Protein AF-A0A969Q4W1-F1 (afdb_monomer_lite)

Secondary structure (DSSP, 8-state):
---SPPHHHHHHHHHHHHHHHHHS----SGGG-HHHHS-HHHHHHHHHHHHHHHHHTTTT-TTS-GGGTS----SS--

Sequence (78 aa):
MDFNDTPEEAAYRANAYAFLSNHLKLRANDRDNLQKRLSEVDYMKAAKHYQRAKADHGFAGITWPKDQGGQGLSQFIQ

Foldseek 3Di:
DDDDDDPQRVVVVVVVVVLCVVLHDDDPDPVPPCVVVDDPVVSVVSVVVVCVSCQCVQVVACCDDVVNSHVVDDPDRD

Structure (mmCIF, N/CA/C/O backbone):
data_AF-A0A969Q4W1-F1
#
_entry.id   AF-A0A969Q4W1-F1
#
loop_
_atom_site.group_PDB
_atom_site.id
_atom_site.type_symbol
_atom_site.label_atom_id
_atom_site.label_alt_id
_atom_site.label_comp_id
_atom_site.label_asym_id
_atom_site.label_entity_id
_atom_site.label_seq_id
_atom_site.pdbx_PDB_ins_code
_atom_site.Cartn_x
_atom_site.Cartn_y
_atom_site.Cartn_z
_atom_site.occupancy
_atom_site.B_iso_or_equiv
_atom_site.auth_seq_id
_atom_site.auth_comp_id
_atom_site.auth_asym_id
_atom_site.auth_atom_id
_atom_site.pdbx_PDB_model_num
ATOM 1 N N . MET A 1 1 ? -3.748 11.409 27.593 1.00 65.50 1 MET A N 1
ATOM 2 C CA . MET A 1 1 ? -3.693 11.299 26.123 1.00 65.50 1 MET A CA 1
ATOM 3 C C . MET A 1 1 ? -3.335 9.862 25.820 1.00 65.50 1 MET A C 1
ATOM 5 O O . MET A 1 1 ? -2.353 9.397 26.386 1.00 65.50 1 MET A O 1
ATOM 9 N N . ASP A 1 2 ? -4.177 9.164 25.066 1.00 84.81 2 ASP A N 1
ATOM 10 C CA . ASP A 1 2 ? -3.939 7.780 24.647 1.00 84.81 2 ASP A CA 1
ATOM 11 C C . ASP A 1 2 ? -3.417 7.787 23.205 1.00 84.81 2 ASP A C 1
ATOM 13 O O . ASP A 1 2 ? -3.884 8.582 22.391 1.00 84.81 2 ASP A O 1
ATOM 17 N N . PHE A 1 3 ? -2.409 6.963 22.935 1.00 87.44 3 PHE A N 1
ATOM 18 C CA . PHE A 1 3 ? -1.741 6.828 21.636 1.00 87.44 3 PHE A CA 1
ATOM 19 C C . PHE A 1 3 ? -1.847 5.406 21.082 1.00 87.44 3 PHE A C 1
ATOM 21 O O . PHE A 1 3 ? -1.265 5.114 20.038 1.00 87.44 3 PHE A O 1
ATOM 28 N N . ASN A 1 4 ? -2.519 4.512 21.807 1.00 91.62 4 ASN A N 1
ATOM 29 C CA . ASN A 1 4 ? -2.762 3.165 21.337 1.00 91.62 4 ASN A CA 1
ATOM 30 C C . ASN A 1 4 ? -3.912 3.180 20.338 1.00 91.62 4 ASN A C 1
ATOM 32 O O . ASN A 1 4 ? -4.877 3.925 20.497 1.00 91.62 4 ASN A O 1
ATOM 36 N N . ASP A 1 5 ? -3.803 2.323 19.335 1.00 91.62 5 ASP A N 1
ATOM 37 C CA . ASP A 1 5 ? -4.882 2.087 18.393 1.00 91.62 5 ASP A CA 1
ATOM 38 C C . ASP A 1 5 ? -6.081 1.451 19.099 1.00 91.62 5 ASP A C 1
ATOM 40 O O . ASP A 1 5 ? -5.924 0.585 19.972 1.00 91.62 5 ASP A O 1
ATOM 44 N N . THR A 1 6 ? -7.279 1.823 18.665 1.00 93.06 6 THR A N 1
ATOM 45 C CA . THR A 1 6 ? -8.488 1.056 18.971 1.00 93.06 6 THR A CA 1
ATOM 46 C C . THR A 1 6 ? -8.391 -0.359 18.374 1.00 93.06 6 THR A C 1
ATOM 48 O O . THR A 1 6 ? -7.555 -0.624 17.498 1.00 93.06 6 THR A O 1
ATOM 51 N N . PRO A 1 7 ? -9.230 -1.316 18.811 1.00 94.19 7 PRO A N 1
ATOM 52 C CA . PRO A 1 7 ? -9.295 -2.636 18.182 1.00 94.19 7 PRO A CA 1
ATOM 53 C C . PRO A 1 7 ? -9.508 -2.581 16.658 1.00 94.19 7 PRO A C 1
ATOM 55 O O . PRO A 1 7 ? -8.902 -3.359 15.918 1.00 94.19 7 PRO A O 1
ATOM 58 N N . GLU A 1 8 ? -10.324 -1.643 16.182 1.00 92.00 8 GLU A N 1
ATOM 59 C CA . GLU A 1 8 ? -10.660 -1.436 14.775 1.00 92.00 8 GLU A CA 1
ATOM 60 C C . GLU A 1 8 ? -9.461 -0.890 13.988 1.00 92.00 8 GLU A C 1
ATOM 62 O O . GLU A 1 8 ? -9.116 -1.410 12.920 1.00 92.00 8 GLU A O 1
ATOM 67 N N . GLU A 1 9 ? -8.764 0.104 14.542 1.00 93.62 9 GLU A N 1
ATOM 68 C CA . GLU A 1 9 ? -7.525 0.651 13.983 1.00 93.62 9 GLU A CA 1
ATOM 69 C C . GLU A 1 9 ? -6.416 -0.415 13.933 1.00 93.62 9 GLU A C 1
ATOM 71 O O . GLU A 1 9 ? -5.732 -0.579 12.913 1.00 93.62 9 GLU A O 1
ATOM 76 N N . ALA A 1 10 ? -6.278 -1.219 14.992 1.00 95.00 10 ALA A N 1
ATOM 77 C CA . ALA A 1 10 ? -5.323 -2.319 15.046 1.00 95.00 10 ALA A CA 1
ATOM 78 C C . ALA A 1 10 ? -5.625 -3.397 13.990 1.00 95.00 10 ALA A C 1
ATOM 80 O O . ALA A 1 10 ? -4.704 -3.861 13.307 1.00 95.00 10 ALA A O 1
ATOM 81 N N . ALA A 1 11 ? -6.899 -3.757 13.808 1.00 94.31 11 ALA A N 1
ATOM 82 C CA . ALA A 1 11 ? -7.333 -4.699 12.780 1.00 94.31 11 ALA A CA 1
ATOM 83 C C . ALA A 1 11 ? -7.064 -4.163 11.365 1.00 94.31 11 ALA A C 1
ATOM 85 O O . ALA A 1 11 ? -6.543 -4.888 10.510 1.00 94.31 11 ALA A O 1
ATOM 86 N N . TYR A 1 12 ? -7.352 -2.882 11.116 1.00 94.31 12 TYR A N 1
ATOM 87 C CA . TYR A 1 12 ? -7.061 -2.252 9.831 1.00 94.31 12 TYR A CA 1
ATOM 88 C C . TYR A 1 12 ? -5.559 -2.230 9.533 1.00 94.31 12 TYR A C 1
ATOM 90 O O . TYR A 1 12 ? -5.136 -2.587 8.431 1.00 94.31 12 TYR A O 1
ATOM 98 N N . ARG A 1 13 ? -4.727 -1.888 10.521 1.00 94.88 13 ARG A N 1
ATOM 99 C CA . ARG A 1 13 ? -3.269 -1.922 10.370 1.00 94.88 13 ARG A CA 1
ATOM 100 C C . ARG A 1 13 ? -2.753 -3.328 10.077 1.00 94.88 13 ARG A C 1
ATOM 102 O O . ARG A 1 13 ? -1.880 -3.473 9.223 1.00 94.88 13 ARG A O 1
ATOM 109 N N . ALA A 1 14 ? -3.294 -4.358 10.729 1.00 97.00 14 ALA A N 1
ATOM 110 C CA . ALA A 1 14 ? -2.938 -5.745 10.436 1.00 97.00 14 ALA A CA 1
ATOM 111 C C . ALA A 1 14 ? -3.295 -6.130 8.988 1.00 97.00 14 ALA A C 1
ATOM 113 O O . ALA A 1 14 ? -2.479 -6.737 8.294 1.00 97.00 14 ALA A O 1
ATOM 114 N N . ASN A 1 15 ? -4.466 -5.709 8.499 1.00 95.19 15 ASN A N 1
ATOM 115 C CA . ASN A 1 15 ? -4.873 -5.903 7.106 1.00 95.19 15 ASN A CA 1
ATOM 116 C C . ASN A 1 15 ? -3.928 -5.179 6.126 1.00 95.19 15 ASN A C 1
ATOM 118 O O . ASN A 1 15 ? -3.380 -5.798 5.213 1.00 95.19 15 ASN A O 1
ATOM 122 N N . ALA A 1 16 ? -3.659 -3.890 6.352 1.00 95.69 16 ALA A N 1
ATOM 123 C CA . ALA A 1 16 ? -2.735 -3.117 5.526 1.00 95.69 16 ALA A CA 1
ATOM 124 C C . ALA A 1 16 ? -1.328 -3.743 5.505 1.00 95.69 16 ALA A C 1
ATOM 126 O O . ALA A 1 16 ? -0.710 -3.858 4.445 1.00 95.69 16 ALA A O 1
ATOM 127 N N . TYR A 1 17 ? -0.839 -4.215 6.654 1.00 96.06 17 TYR A N 1
ATOM 128 C CA . TYR A 1 17 ? 0.444 -4.906 6.754 1.00 96.06 17 TYR A CA 1
ATOM 129 C C . TYR A 1 17 ? 0.466 -6.226 5.974 1.00 96.06 17 TYR A C 1
ATOM 131 O O . TYR A 1 17 ? 1.440 -6.502 5.268 1.00 96.06 17 TYR A O 1
ATOM 139 N N . ALA A 1 18 ? -0.601 -7.026 6.055 1.00 96.88 18 ALA A N 1
ATOM 140 C CA . ALA A 1 18 ? -0.728 -8.267 5.296 1.00 96.88 18 ALA A CA 1
ATOM 141 C C . ALA A 1 18 ? -0.738 -8.002 3.781 1.00 96.88 18 ALA A C 1
ATOM 143 O O . ALA A 1 18 ? -0.025 -8.672 3.032 1.00 96.88 18 ALA A O 1
ATOM 144 N N . PHE A 1 19 ? -1.473 -6.981 3.324 1.00 96.19 19 PHE A N 1
ATOM 145 C CA . PHE A 1 19 ? -1.456 -6.564 1.922 1.00 96.19 19 PHE A CA 1
ATOM 146 C C . PHE A 1 19 ? -0.043 -6.186 1.462 1.00 96.19 19 PHE A C 1
ATOM 148 O O . PHE A 1 19 ? 0.429 -6.713 0.454 1.00 96.19 19 PHE A O 1
ATOM 155 N N . LEU A 1 20 ? 0.650 -5.317 2.207 1.00 95.75 20 LEU A N 1
ATOM 156 C CA . LEU A 1 20 ? 2.002 -4.877 1.854 1.00 95.75 20 LEU A CA 1
ATOM 157 C C . LEU A 1 20 ? 2.989 -6.048 1.831 1.00 95.75 20 LEU A C 1
ATOM 159 O O . LEU A 1 20 ? 3.744 -6.176 0.873 1.00 95.75 20 LEU A O 1
ATOM 163 N N . SER A 1 21 ? 2.946 -6.926 2.834 1.00 95.62 21 SER A N 1
ATOM 164 C CA . SER A 1 21 ? 3.834 -8.094 2.934 1.00 95.62 21 SER A CA 1
ATOM 165 C C . SER A 1 21 ? 3.649 -9.084 1.779 1.00 95.62 21 SER A C 1
ATOM 167 O O . SER A 1 21 ? 4.614 -9.712 1.351 1.00 95.62 21 SER A O 1
ATOM 169 N N . ASN A 1 22 ? 2.430 -9.199 1.245 1.00 95.94 22 ASN A N 1
ATOM 170 C CA . ASN A 1 22 ? 2.133 -10.090 0.122 1.00 95.94 22 ASN A CA 1
ATOM 171 C C . ASN A 1 22 ? 2.523 -9.503 -1.243 1.00 95.94 22 ASN A C 1
ATOM 173 O O . ASN A 1 22 ? 2.784 -10.258 -2.177 1.00 95.94 22 ASN A O 1
ATOM 177 N N . HIS A 1 23 ? 2.561 -8.174 -1.379 1.00 94.12 23 HIS A N 1
ATOM 178 C CA . HIS A 1 23 ? 2.760 -7.510 -2.675 1.00 94.12 23 HIS A CA 1
ATOM 179 C C . HIS A 1 23 ? 4.124 -6.841 -2.827 1.00 94.12 23 HIS A C 1
ATOM 181 O O . HIS A 1 23 ? 4.540 -6.537 -3.946 1.00 94.12 23 HIS A O 1
ATOM 187 N N . LEU A 1 24 ? 4.823 -6.582 -1.723 1.00 91.75 24 LEU A N 1
ATOM 188 C CA . LEU A 1 24 ? 6.066 -5.828 -1.704 1.00 91.75 24 LEU A CA 1
ATOM 189 C C . LEU A 1 24 ? 7.136 -6.545 -0.892 1.00 91.75 24 LEU A C 1
ATOM 191 O O . LEU A 1 24 ? 6.874 -7.249 0.078 1.00 91.75 24 LEU A O 1
ATOM 195 N N . LYS A 1 25 ? 8.387 -6.281 -1.263 1.00 89.62 25 LYS A N 1
ATOM 196 C CA . LYS A 1 25 ? 9.533 -6.605 -0.417 1.00 89.62 25 LYS A CA 1
ATOM 197 C C . LYS A 1 25 ? 9.785 -5.446 0.534 1.00 89.62 25 LYS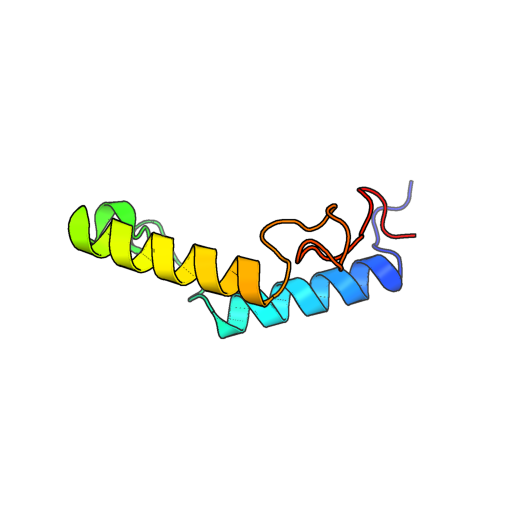 A C 1
ATOM 199 O O . LYS A 1 25 ? 9.814 -4.292 0.104 1.00 89.62 25 LYS A O 1
ATOM 204 N N . LEU A 1 26 ? 9.987 -5.763 1.812 1.00 90.69 26 LEU A N 1
ATOM 205 C CA . LEU A 1 26 ? 10.352 -4.771 2.814 1.00 90.69 26 LEU A CA 1
ATOM 206 C C . LEU A 1 26 ? 11.655 -4.078 2.401 1.00 90.69 26 LEU A C 1
ATOM 208 O O . LEU A 1 26 ? 12.636 -4.733 2.050 1.00 90.69 26 LEU A O 1
ATOM 212 N N . ARG A 1 27 ? 11.652 -2.745 2.450 1.00 90.25 27 ARG A N 1
ATOM 213 C CA . ARG A 1 27 ? 12.832 -1.938 2.143 1.00 90.25 27 ARG A CA 1
ATOM 214 C C . ARG A 1 27 ? 13.837 -2.074 3.285 1.00 90.25 27 ARG A C 1
ATOM 216 O O . ARG A 1 27 ? 13.555 -1.609 4.386 1.00 90.25 27 ARG A O 1
ATOM 223 N N . ALA A 1 28 ? 14.995 -2.673 3.028 1.00 90.94 28 ALA A N 1
ATOM 224 C CA . ALA A 1 28 ? 16.038 -2.851 4.037 1.00 90.94 28 ALA A CA 1
ATOM 225 C C . ALA A 1 28 ? 17.030 -1.682 4.046 1.00 90.94 28 ALA A C 1
ATOM 227 O O . ALA A 1 28 ? 17.559 -1.319 5.093 1.00 90.94 28 ALA A O 1
ATOM 228 N N . ASN A 1 29 ? 17.305 -1.090 2.882 1.00 92.12 29 ASN A N 1
ATOM 229 C CA . ASN A 1 29 ? 18.211 0.050 2.753 1.00 92.12 29 ASN A CA 1
ATOM 230 C C . ASN A 1 29 ? 17.940 0.852 1.468 1.00 92.12 29 ASN A C 1
ATOM 232 O O . ASN A 1 29 ? 17.090 0.501 0.650 1.00 92.12 29 ASN A O 1
ATOM 236 N N . ASP A 1 30 ? 18.691 1.934 1.266 1.00 86.88 30 ASP A N 1
ATOM 237 C CA . ASP A 1 30 ? 18.529 2.820 0.109 1.00 86.88 30 ASP A CA 1
ATOM 238 C C . ASP A 1 30 ? 18.798 2.159 -1.246 1.00 86.88 30 ASP A C 1
ATOM 240 O O . ASP A 1 30 ? 18.298 2.640 -2.268 1.00 86.88 30 ASP A O 1
ATOM 244 N N . ARG A 1 31 ? 1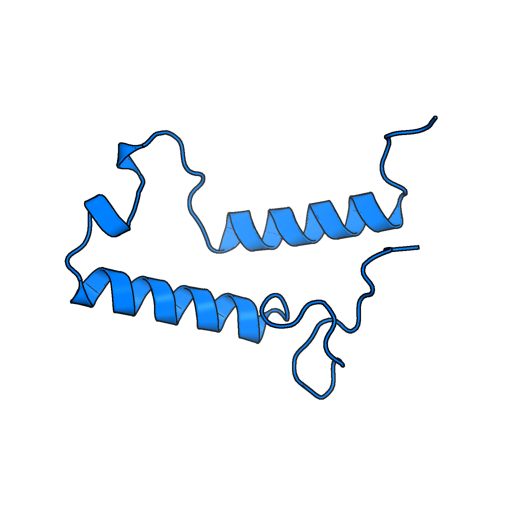9.551 1.051 -1.282 1.00 85.81 31 ARG A N 1
ATOM 245 C CA . ARG A 1 31 ? 19.773 0.302 -2.523 1.00 85.81 31 ARG A CA 1
ATOM 246 C C . ARG A 1 31 ? 18.501 -0.387 -2.991 1.00 85.81 31 ARG A C 1
ATOM 248 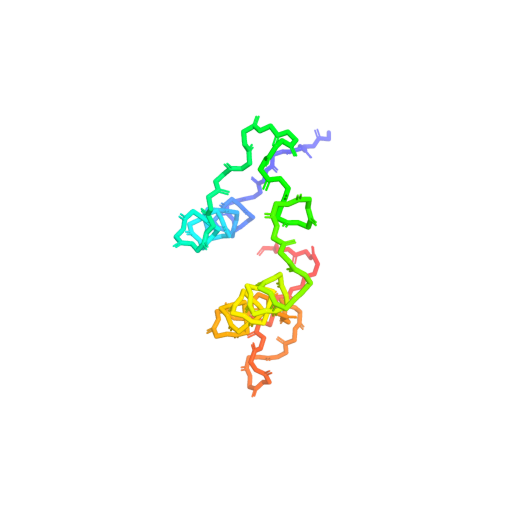O O . ARG A 1 31 ? 18.421 -0.700 -4.165 1.00 85.81 31 ARG A O 1
ATOM 255 N N . ASP A 1 32 ? 17.491 -0.574 -2.148 1.00 89.19 32 ASP A N 1
ATOM 256 C CA . ASP A 1 32 ? 16.206 -1.157 -2.554 1.00 89.19 32 ASP A CA 1
ATOM 257 C C . ASP A 1 32 ? 15.288 -0.154 -3.272 1.00 89.19 32 ASP A C 1
ATOM 259 O O . ASP A 1 32 ? 14.184 -0.505 -3.688 1.00 89.19 32 ASP A O 1
ATOM 263 N N . ASN A 1 33 ? 15.727 1.096 -3.458 1.00 90.12 33 ASN A N 1
ATOM 264 C CA . ASN A 1 33 ? 14.971 2.079 -4.223 1.00 90.12 33 ASN A CA 1
ATOM 265 C C . ASN A 1 33 ? 14.869 1.660 -5.704 1.00 90.12 33 ASN A C 1
ATOM 267 O O . ASN A 1 33 ? 15.838 1.747 -6.461 1.00 90.12 33 ASN A O 1
ATOM 271 N N . LEU A 1 34 ? 13.666 1.249 -6.120 1.00 90.25 34 LEU A N 1
ATOM 272 C CA . LEU A 1 34 ? 13.374 0.805 -7.485 1.00 90.25 34 LEU A CA 1
ATOM 273 C C . LEU A 1 34 ? 13.710 1.852 -8.549 1.00 90.25 34 LEU A C 1
ATOM 275 O O . LEU A 1 34 ? 14.206 1.483 -9.608 1.00 90.25 34 LEU A O 1
ATOM 279 N N . GLN A 1 35 ? 13.513 3.140 -8.262 1.00 90.62 35 GLN A N 1
ATOM 280 C CA . GLN A 1 35 ? 13.815 4.218 -9.205 1.00 90.62 35 GLN A CA 1
ATOM 281 C C . GLN A 1 35 ? 15.321 4.332 -9.490 1.00 90.62 35 GLN A C 1
ATOM 283 O O . GLN A 1 35 ? 15.709 4.751 -10.573 1.00 90.62 35 GLN A O 1
ATOM 288 N N . LYS A 1 36 ? 16.179 3.936 -8.538 1.00 91.50 36 LYS A N 1
ATOM 289 C CA . LYS A 1 36 ? 17.641 3.901 -8.722 1.00 91.50 36 LYS A CA 1
ATOM 290 C C . LYS A 1 36 ? 18.135 2.602 -9.373 1.00 91.50 36 LYS A C 1
ATOM 292 O O . LYS A 1 36 ? 19.263 2.564 -9.851 1.00 91.50 36 LYS A O 1
ATOM 297 N N . ARG A 1 37 ? 17.337 1.528 -9.335 1.00 91.81 37 ARG A N 1
ATOM 298 C CA . ARG A 1 37 ? 17.730 0.173 -9.769 1.00 91.81 37 ARG A CA 1
ATOM 299 C C . ARG A 1 37 ? 17.227 -0.224 -11.145 1.00 91.81 37 ARG A C 1
ATOM 301 O O . ARG A 1 37 ? 17.821 -1.104 -11.760 1.00 91.81 37 ARG A O 1
ATOM 308 N N . LEU A 1 38 ? 16.103 0.334 -11.570 1.00 94.19 38 LEU A N 1
ATOM 309 C CA . LEU A 1 38 ? 15.436 -0.043 -12.806 1.00 94.19 38 LEU A CA 1
ATOM 310 C C . LEU A 1 38 ? 15.646 1.021 -13.877 1.00 94.19 38 LEU A C 1
ATOM 312 O O . LEU A 1 38 ? 15.816 2.202 -13.577 1.00 94.19 38 LEU A O 1
ATOM 316 N N . SER A 1 39 ? 15.579 0.590 -15.136 1.00 96.94 39 SER A N 1
ATOM 317 C CA . SER A 1 39 ? 15.358 1.511 -16.247 1.00 96.94 39 SER A CA 1
ATOM 318 C C . SER A 1 39 ? 14.021 2.238 -16.059 1.00 96.94 39 SER A C 1
ATOM 320 O O . SER A 1 39 ? 13.125 1.738 -15.374 1.00 96.94 39 SER A O 1
ATOM 322 N N . GLU A 1 40 ? 13.843 3.390 -16.705 1.00 96.25 40 GLU A N 1
ATOM 323 C CA . GLU A 1 40 ? 12.568 4.117 -16.665 1.00 96.25 40 GLU A CA 1
ATOM 324 C C . GLU A 1 40 ? 11.392 3.232 -17.117 1.00 96.25 40 GLU A C 1
ATOM 326 O O . GLU A 1 40 ? 10.343 3.193 -16.472 1.00 96.25 40 GLU A O 1
ATOM 331 N N . VAL A 1 41 ? 11.589 2.447 -18.181 1.00 97.50 41 VAL A N 1
ATOM 332 C CA . VAL A 1 41 ? 10.564 1.547 -18.726 1.00 97.50 41 VAL A CA 1
ATOM 333 C C . VAL A 1 41 ? 10.182 0.459 -17.721 1.00 97.50 41 VAL A C 1
ATOM 335 O O . VAL A 1 41 ? 8.994 0.198 -17.518 1.00 97.50 41 VAL A O 1
ATOM 338 N N . ASP A 1 42 ? 11.158 -0.174 -17.070 1.00 97.00 42 ASP A N 1
ATOM 339 C CA . ASP A 1 42 ? 10.885 -1.249 -16.110 1.00 97.00 42 ASP A CA 1
ATOM 340 C C . ASP A 1 42 ? 10.329 -0.712 -14.791 1.00 97.00 42 ASP A C 1
ATOM 342 O O . ASP A 1 42 ? 9.437 -1.327 -14.203 1.00 97.00 42 ASP A O 1
ATOM 346 N N . TYR A 1 43 ? 10.767 0.476 -14.370 1.00 96.31 43 TYR A N 1
ATOM 347 C CA . TYR A 1 43 ? 10.162 1.197 -13.257 1.00 96.31 43 TYR A CA 1
ATOM 348 C C . TYR A 1 43 ? 8.682 1.485 -13.527 1.00 96.31 43 TYR A C 1
ATOM 350 O O . TYR A 1 43 ? 7.833 1.178 -12.690 1.00 96.31 43 TYR A O 1
ATOM 358 N N . MET A 1 44 ? 8.342 1.990 -14.717 1.00 97.38 44 MET A N 1
ATOM 359 C CA . MET A 1 44 ? 6.952 2.263 -15.091 1.00 97.38 44 MET A CA 1
ATOM 360 C C . MET A 1 44 ? 6.099 0.991 -15.149 1.00 97.38 44 MET A C 1
ATOM 362 O O . MET A 1 44 ? 4.936 1.021 -14.737 1.00 97.38 44 MET A O 1
ATOM 366 N N . LYS A 1 45 ? 6.650 -0.141 -15.607 1.00 97.12 45 LYS A N 1
ATOM 367 C CA . LYS A 1 45 ? 5.960 -1.442 -15.549 1.00 97.12 45 LYS A CA 1
ATOM 368 C C . LYS A 1 45 ? 5.690 -1.868 -14.103 1.00 97.12 45 LYS A C 1
ATOM 370 O O . LYS A 1 45 ? 4.550 -2.204 -13.780 1.00 97.12 45 LYS A O 1
ATOM 375 N N . ALA A 1 46 ? 6.698 -1.804 -13.230 1.00 94.94 46 ALA A N 1
ATOM 376 C CA . ALA A 1 46 ? 6.559 -2.153 -11.816 1.00 94.94 46 ALA A CA 1
ATOM 377 C C . ALA A 1 46 ? 5.552 -1.237 -11.095 1.00 94.94 46 ALA A C 1
ATOM 379 O O . ALA A 1 46 ? 4.689 -1.715 -10.359 1.00 94.94 46 ALA A O 1
ATOM 380 N N . ALA A 1 47 ? 5.598 0.070 -11.366 1.00 95.25 47 ALA A N 1
ATOM 381 C CA . ALA A 1 47 ? 4.667 1.043 -10.808 1.00 95.25 47 ALA A CA 1
ATOM 382 C C . ALA A 1 47 ? 3.220 0.763 -11.241 1.00 95.25 47 ALA A C 1
ATOM 384 O O . ALA A 1 47 ? 2.325 0.749 -10.398 1.00 95.25 47 ALA A O 1
ATOM 385 N N . LYS A 1 48 ? 2.979 0.483 -12.530 1.00 96.44 48 LYS A N 1
ATOM 386 C CA . LYS A 1 48 ? 1.643 0.117 -13.034 1.00 96.44 48 LYS A CA 1
ATOM 387 C C . LYS A 1 48 ? 1.124 -1.170 -12.399 1.00 96.44 48 LYS A C 1
ATOM 389 O O . LYS A 1 48 ? -0.035 -1.212 -11.995 1.00 96.44 48 LYS A O 1
ATOM 394 N N . HIS A 1 49 ? 1.976 -2.186 -12.271 1.00 95.81 49 HIS A N 1
ATOM 395 C CA . HIS A 1 49 ? 1.615 -3.436 -11.604 1.00 95.81 49 HIS A CA 1
ATOM 396 C C . HIS A 1 49 ? 1.192 -3.192 -10.147 1.00 95.81 49 HIS A C 1
ATOM 398 O O . HIS A 1 49 ? 0.134 -3.651 -9.725 1.00 95.81 49 HIS A O 1
ATOM 404 N N . TYR A 1 50 ? 1.953 -2.385 -9.403 1.00 95.31 50 TYR A N 1
ATOM 405 C CA . TYR A 1 50 ? 1.612 -2.062 -8.019 1.00 95.31 50 TYR A CA 1
ATOM 406 C C . TYR A 1 50 ? 0.346 -1.199 -7.888 1.00 95.31 50 TYR A C 1
ATOM 408 O O . TYR A 1 50 ? -0.475 -1.432 -7.004 1.00 95.31 50 TYR A O 1
ATOM 416 N N . GLN A 1 51 ? 0.143 -0.220 -8.775 1.00 95.31 51 GLN A N 1
ATOM 417 C CA . GLN A 1 51 ? -1.099 0.564 -8.796 1.00 95.31 51 GLN A CA 1
ATOM 418 C C . GLN A 1 51 ? -2.317 -0.323 -9.062 1.00 95.31 51 GLN A C 1
ATOM 420 O O . GLN A 1 51 ? -3.347 -0.138 -8.417 1.00 95.31 51 GLN A O 1
ATOM 425 N N . ARG A 1 52 ? -2.181 -1.320 -9.946 1.00 95.06 52 ARG A N 1
ATOM 426 C CA . ARG A 1 52 ? -3.236 -2.300 -10.196 1.00 95.06 52 ARG A CA 1
ATOM 427 C C . ARG A 1 52 ? -3.545 -3.131 -8.950 1.00 95.06 52 ARG A C 1
ATOM 429 O O . ARG A 1 52 ? -4.703 -3.181 -8.561 1.00 95.06 52 ARG A O 1
ATOM 436 N N . ALA A 1 53 ? -2.525 -3.664 -8.274 1.00 95.12 53 ALA A N 1
ATOM 437 C CA . ALA A 1 53 ? -2.714 -4.398 -7.020 1.00 95.12 53 ALA A CA 1
ATOM 438 C C . ALA A 1 53 ? -3.434 -3.549 -5.957 1.00 95.12 53 ALA A C 1
ATOM 440 O O . ALA A 1 53 ? -4.383 -4.000 -5.327 1.00 95.12 53 ALA A O 1
ATOM 441 N N . LYS A 1 54 ? -3.057 -2.277 -5.784 1.00 94.75 54 LYS A N 1
ATOM 442 C CA . LYS A 1 54 ? -3.785 -1.393 -4.861 1.00 94.75 54 LYS A CA 1
ATOM 443 C C . LYS A 1 54 ? -5.248 -1.202 -5.256 1.00 94.75 54 LYS A C 1
ATOM 445 O O . LYS A 1 54 ? -6.093 -1.180 -4.370 1.00 94.75 54 LYS A O 1
ATOM 450 N N . ALA A 1 55 ? -5.544 -1.030 -6.543 1.00 93.38 55 ALA A N 1
ATOM 451 C CA . ALA A 1 55 ? -6.915 -0.859 -7.018 1.00 93.38 55 ALA A CA 1
ATOM 452 C C . ALA A 1 55 ? -7.754 -2.124 -6.790 1.00 93.38 55 ALA A C 1
ATOM 454 O O . ALA A 1 55 ? -8.837 -2.032 -6.223 1.00 93.38 55 ALA A O 1
ATOM 455 N N . ASP A 1 56 ? -7.217 -3.299 -7.128 1.00 92.50 56 ASP A N 1
ATOM 456 C CA . ASP A 1 56 ? -7.904 -4.586 -6.953 1.00 92.50 56 ASP A CA 1
ATOM 457 C C . ASP A 1 56 ? -8.206 -4.895 -5.468 1.00 92.50 56 ASP A C 1
ATOM 459 O O . ASP A 1 56 ? -9.156 -5.609 -5.159 1.00 92.50 56 ASP A O 1
ATOM 463 N N . HIS A 1 57 ? -7.432 -4.319 -4.541 1.00 93.00 57 HIS A N 1
ATOM 464 C CA . HIS A 1 57 ? -7.601 -4.466 -3.091 1.00 93.00 57 HIS A CA 1
ATOM 465 C C . HIS A 1 57 ? -8.194 -3.215 -2.395 1.00 93.00 57 HIS A C 1
ATOM 467 O O . HIS A 1 57 ? -8.196 -3.119 -1.164 1.00 93.00 57 HIS A O 1
ATOM 473 N N . GLY A 1 58 ? -8.676 -2.224 -3.154 1.00 93.06 58 GLY A N 1
ATOM 474 C CA . GLY A 1 58 ? -9.313 -1.004 -2.632 1.00 93.06 58 GLY A CA 1
ATOM 475 C C . GLY A 1 58 ? -8.374 0.030 -1.987 1.00 93.06 58 GLY A C 1
ATOM 476 O O . GLY A 1 58 ? -8.813 1.104 -1.582 1.00 93.06 58 GLY A O 1
ATOM 477 N N . PHE A 1 59 ? -7.065 -0.229 -1.934 1.00 93.81 59 PHE A N 1
ATOM 478 C CA . PHE A 1 59 ? -6.060 0.697 -1.394 1.00 93.81 59 PHE A CA 1
ATOM 479 C C . PHE A 1 59 ? -5.783 1.909 -2.297 1.00 93.81 59 PHE A C 1
ATOM 481 O O . PHE A 1 59 ? -5.109 2.848 -1.873 1.00 93.81 59 PHE A O 1
ATOM 488 N N . ALA A 1 60 ? -6.267 1.912 -3.543 1.00 92.31 60 ALA A N 1
ATOM 489 C CA . ALA A 1 60 ? -6.196 3.090 -4.412 1.00 92.31 60 ALA A CA 1
ATOM 490 C C . ALA A 1 60 ? -7.187 4.196 -3.994 1.00 92.31 60 ALA A C 1
ATOM 492 O O . ALA A 1 60 ? -6.922 5.369 -4.247 1.00 92.31 60 ALA A O 1
ATOM 493 N N . GLY A 1 61 ? -8.286 3.825 -3.329 1.00 91.75 61 GLY A N 1
ATOM 494 C CA . GLY A 1 61 ? 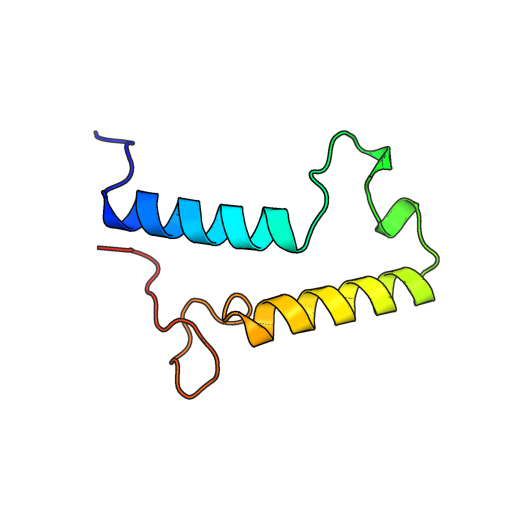-9.368 4.721 -2.925 1.00 91.75 61 GLY A CA 1
ATOM 495 C C . GLY A 1 61 ? -9.911 4.346 -1.550 1.00 91.75 61 GLY A C 1
ATOM 496 O O . GLY A 1 61 ? -11.075 3.982 -1.427 1.00 91.75 61 GLY A O 1
ATOM 497 N N . ILE A 1 62 ? -9.076 4.420 -0.508 1.00 93.69 62 ILE A N 1
ATOM 498 C CA . ILE A 1 62 ? -9.451 4.016 0.863 1.00 93.69 62 ILE A CA 1
ATOM 499 C C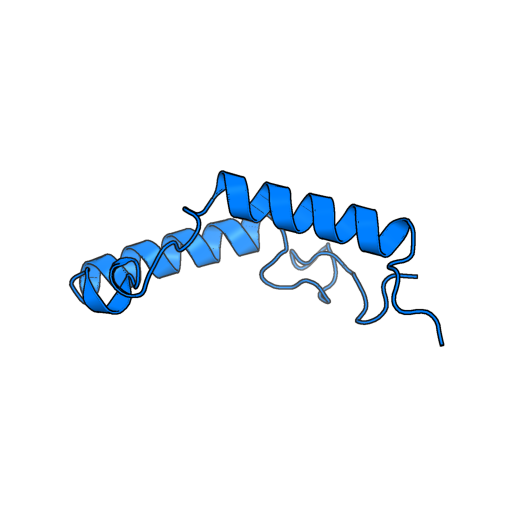 . ILE A 1 62 ? -10.761 4.692 1.305 1.00 93.69 62 ILE A C 1
ATOM 501 O O . ILE A 1 62 ? -11.646 4.037 1.851 1.00 93.69 62 ILE A O 1
ATOM 505 N N . THR A 1 63 ? -10.919 5.980 0.989 1.00 93.44 63 THR A N 1
ATOM 506 C CA . THR A 1 63 ? -12.107 6.768 1.348 1.00 93.44 63 THR A CA 1
ATOM 507 C C . THR A 1 63 ? -13.223 6.762 0.312 1.00 93.44 63 THR A C 1
ATOM 509 O O . THR A 1 63 ? -14.266 7.379 0.520 1.00 93.44 63 THR A O 1
ATOM 512 N N . TRP A 1 64 ? -13.019 6.099 -0.824 1.00 93.06 64 TRP A N 1
ATOM 513 C CA . TRP A 1 64 ? -14.017 6.066 -1.883 1.00 93.06 64 TRP A CA 1
ATOM 514 C C . TRP A 1 64 ? -15.077 5.006 -1.598 1.00 93.06 64 TRP A C 1
ATOM 516 O O . TRP A 1 64 ? -14.765 3.983 -0.982 1.00 93.06 64 TRP A O 1
ATOM 526 N N . PRO A 1 65 ? -16.314 5.210 -2.069 1.00 92.56 65 PRO A N 1
ATOM 527 C CA . PRO A 1 65 ? -17.362 4.204 -1.983 1.00 92.56 65 PRO A CA 1
ATOM 528 C C . PRO A 1 65 ? -16.947 2.847 -2.584 1.00 92.56 65 PRO A C 1
ATOM 530 O O . PRO A 1 65 ? -16.183 2.780 -3.552 1.00 92.56 65 PRO A O 1
ATOM 533 N N . LYS A 1 66 ? -17.453 1.748 -2.007 1.00 90.62 66 LYS A N 1
ATOM 534 C CA . LYS A 1 66 ? -17.105 0.374 -2.428 1.00 90.62 66 LYS A CA 1
ATOM 535 C C . LYS A 1 66 ? -17.566 0.051 -3.850 1.00 90.62 66 LYS A C 1
ATOM 537 O O . LYS A 1 66 ? -16.874 -0.658 -4.572 1.00 90.62 66 LYS A O 1
ATOM 542 N N . ASP A 1 67 ? -18.701 0.603 -4.264 1.00 91.62 67 ASP A N 1
ATOM 543 C CA . ASP A 1 67 ? -19.234 0.534 -5.631 1.00 91.62 67 ASP A CA 1
ATOM 544 C C . ASP A 1 67 ? -18.325 1.223 -6.661 1.00 91.62 67 ASP A C 1
ATOM 546 O O . ASP A 1 67 ? -18.361 0.880 -7.839 1.00 91.62 67 ASP A O 1
ATOM 550 N N . GLN A 1 68 ? -17.454 2.133 -6.216 1.00 90.06 68 GLN A N 1
ATOM 551 C CA . GLN A 1 68 ? -16.429 2.785 -7.037 1.00 90.06 68 GLN A CA 1
ATOM 552 C C . GLN A 1 68 ? -15.043 2.130 -6.889 1.00 90.06 68 GLN A C 1
ATOM 554 O O . GLN A 1 68 ? -14.040 2.688 -7.333 1.00 90.06 68 GLN A O 1
ATOM 559 N N . GLY A 1 69 ? -14.969 0.948 -6.264 1.00 85.12 69 GLY A N 1
ATOM 560 C CA . GLY A 1 69 ? -13.725 0.198 -6.061 1.00 85.12 69 GLY A CA 1
ATOM 561 C C . GLY A 1 69 ? -12.872 0.677 -4.881 1.00 85.12 69 GLY A C 1
ATOM 562 O O . GLY A 1 69 ? -11.701 0.313 -4.791 1.00 85.12 69 GLY A O 1
ATOM 563 N N . GLY A 1 70 ? -13.429 1.500 -3.988 1.00 91.44 70 GLY A N 1
ATOM 564 C CA . GLY A 1 70 ? -12.777 1.918 -2.748 1.00 91.44 70 GLY A CA 1
ATOM 565 C C . GLY A 1 70 ? -13.076 1.014 -1.550 1.00 91.44 70 GLY A C 1
ATOM 566 O O . GLY A 1 70 ? -13.754 -0.007 -1.667 1.00 91.44 70 GLY A O 1
ATOM 567 N N . GLN A 1 71 ? -12.587 1.392 -0.365 1.00 93.44 71 GLN A N 1
ATOM 568 C CA . GLN A 1 71 ? -12.878 0.664 0.884 1.00 93.44 71 GLN A CA 1
ATOM 569 C C . GLN A 1 71 ? -14.052 1.259 1.678 1.00 93.44 71 GLN A C 1
ATOM 571 O O . GLN A 1 71 ? -14.592 0.591 2.562 1.00 93.44 71 GLN A O 1
ATOM 576 N N . GLY A 1 72 ? -14.496 2.472 1.339 1.00 92.50 72 GLY A N 1
ATOM 577 C CA . GLY A 1 72 ? -15.578 3.187 2.017 1.00 92.50 72 GLY A CA 1
ATOM 578 C C . GLY A 1 72 ? -15.230 3.620 3.441 1.00 92.50 72 GLY A C 1
ATOM 579 O O . GLY A 1 72 ? -16.135 3.795 4.252 1.00 92.50 72 GLY A O 1
ATOM 580 N N . LEU A 1 73 ? -13.939 3.735 3.765 1.00 92.19 73 LEU A N 1
ATOM 581 C CA . LEU A 1 73 ? -13.472 4.095 5.101 1.00 92.19 73 LEU A CA 1
ATOM 582 C C . LEU A 1 73 ? -13.374 5.614 5.270 1.00 92.19 73 LEU A C 1
ATOM 584 O O . LEU A 1 73 ? -13.302 6.370 4.306 1.00 92.19 73 LEU A O 1
ATOM 588 N N . SER A 1 74 ? -13.362 6.078 6.514 1.00 87.62 74 SER A N 1
ATOM 589 C CA . SER A 1 74 ? -13.147 7.489 6.838 1.00 87.62 74 SER A CA 1
ATOM 590 C C . SER A 1 74 ? -11.715 7.711 7.341 1.00 87.62 74 SER A C 1
ATOM 592 O O . SER A 1 74 ? -10.973 6.756 7.563 1.00 87.62 74 SER A O 1
ATOM 594 N N . GLN A 1 75 ? -11.307 8.971 7.514 1.00 82.44 75 GLN A N 1
ATOM 595 C CA . GLN A 1 75 ? -10.010 9.299 8.127 1.00 82.44 75 GLN A CA 1
ATOM 596 C C . GLN A 1 75 ? -9.912 8.820 9.583 1.00 82.44 75 GLN A C 1
ATOM 598 O O . GLN A 1 75 ? -8.811 8.612 10.082 1.00 82.44 75 GLN A O 1
ATOM 603 N N . PHE A 1 76 ? -11.062 8.635 10.232 1.00 80.62 76 PHE A N 1
ATOM 604 C CA . PHE A 1 76 ? -11.190 8.073 11.567 1.00 80.62 76 PHE A CA 1
ATOM 605 C C . PHE A 1 76 ? -11.837 6.697 11.441 1.00 80.62 76 PHE A C 1
ATOM 607 O O . PHE A 1 76 ? -12.994 6.578 11.020 1.00 80.62 76 PHE A O 1
ATOM 614 N N . ILE A 1 77 ? -11.069 5.660 11.751 1.00 75.94 77 ILE A N 1
ATOM 615 C CA . ILE A 1 77 ? -11.592 4.305 11.887 1.00 75.94 77 ILE A CA 1
ATOM 616 C C . ILE A 1 77 ? -12.099 4.233 13.326 1.00 75.94 77 ILE A C 1
ATOM 618 O O . ILE A 1 77 ? -11.301 4.239 14.256 1.00 75.94 77 ILE A O 1
ATOM 622 N N . GLN A 1 78 ? -13.420 4.319 13.486 1.00 62.16 78 GLN A 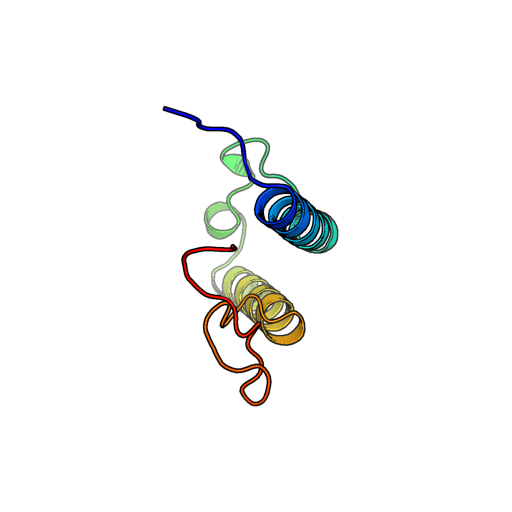N 1
ATOM 623 C CA . GLN A 1 78 ? -14.091 4.243 14.786 1.00 62.16 78 GLN A CA 1
ATOM 624 C C . GLN A 1 78 ? -14.448 2.805 15.121 1.00 62.16 78 GLN A C 1
ATOM 626 O O . GLN A 1 78 ? -14.813 2.072 14.170 1.00 62.16 78 GLN A O 1
#

pLDDT: mean 91.81, std 5.98, range [62.16, 97.5]

Radius of gyration: 15.53 Å; chains: 1; bounding box: 39×21×45 Å